Protein AF-A0A1V9B299-F1 (afdb_monomer)

Structure (mmCIF, N/CA/C/O backbone):
data_AF-A0A1V9B299-F1
#
_entry.id   AF-A0A1V9B299-F1
#
loop_
_atom_site.group_PDB
_atom_site.id
_atom_site.type_symbol
_atom_site.label_atom_id
_atom_site.label_alt_id
_atom_site.label_comp_id
_atom_site.label_asym_id
_atom_site.label_entity_id
_atom_site.label_seq_id
_atom_site.pdbx_PDB_ins_code
_atom_site.Cartn_x
_atom_site.Cartn_y
_atom_site.Cartn_z
_atom_site.occupancy
_atom_site.B_iso_or_equiv
_atom_site.auth_seq_id
_atom_site.auth_comp_id
_atom_site.auth_asym_id
_atom_site.auth_atom_id
_atom_site.pdbx_PDB_model_num
ATOM 1 N N . MET A 1 1 ? -14.242 19.301 4.577 1.00 57.19 1 MET A N 1
ATOM 2 C CA . MET A 1 1 ? -14.818 19.657 5.892 1.00 57.19 1 MET A CA 1
ATOM 3 C C . MET A 1 1 ? -13.665 19.752 6.875 1.00 57.19 1 MET A C 1
ATOM 5 O O . MET A 1 1 ? -12.818 18.868 6.856 1.00 57.19 1 MET A O 1
ATOM 9 N N . GLY A 1 2 ? -13.552 20.860 7.608 1.00 72.44 2 GLY A N 1
ATOM 10 C CA . GLY A 1 2 ? -12.389 21.153 8.451 1.00 72.44 2 GLY A CA 1
ATOM 11 C C . GLY A 1 2 ? -12.499 20.512 9.828 1.00 72.44 2 GLY A C 1
ATOM 12 O O . GLY A 1 2 ? -12.801 21.215 10.781 1.00 72.44 2 GLY A O 1
ATOM 13 N N . TYR A 1 3 ? -12.285 19.199 9.915 1.00 81.94 3 TYR A N 1
ATOM 14 C CA . TYR A 1 3 ? -12.106 18.525 11.202 1.00 81.94 3 TYR A CA 1
ATOM 15 C C . TYR A 1 3 ? -10.691 18.771 11.727 1.00 81.94 3 TYR A C 1
ATOM 17 O O . TYR A 1 3 ? -9.717 18.662 10.975 1.00 81.94 3 TYR A O 1
ATOM 25 N N . THR A 1 4 ? -10.582 19.058 13.017 1.00 90.62 4 THR A N 1
ATOM 26 C CA . THR A 1 4 ? -9.321 19.026 13.764 1.00 90.62 4 THR A CA 1
ATOM 27 C C . THR A 1 4 ? -8.799 17.592 13.879 1.00 90.62 4 THR A C 1
ATOM 29 O O . THR A 1 4 ? -9.560 16.632 13.769 1.00 90.62 4 THR A O 1
ATOM 32 N N . GLU A 1 5 ? -7.501 17.418 14.145 1.00 89.38 5 GLU A N 1
ATOM 33 C CA . GLU A 1 5 ? -6.921 16.075 14.314 1.00 89.38 5 GLU A CA 1
ATOM 34 C C . GLU A 1 5 ? -7.594 15.288 15.441 1.00 89.38 5 GLU A C 1
ATOM 36 O O . GLU A 1 5 ? -7.909 14.112 15.282 1.00 89.38 5 GLU A O 1
ATOM 41 N N . ARG A 1 6 ? -7.933 15.958 16.545 1.00 90.81 6 ARG A N 1
ATOM 42 C CA . ARG A 1 6 ? -8.648 15.330 17.657 1.00 90.81 6 ARG A CA 1
ATOM 43 C C . ARG A 1 6 ? -10.043 14.843 17.255 1.00 90.81 6 ARG A C 1
ATOM 45 O O . ARG A 1 6 ? -10.436 13.748 17.641 1.00 90.81 6 ARG A O 1
ATOM 52 N N . GLU A 1 7 ? -10.782 15.626 16.471 1.00 93.94 7 GLU A N 1
ATOM 53 C CA . GLU A 1 7 ? -12.098 15.212 15.966 1.00 93.94 7 GLU A CA 1
ATOM 54 C C . GLU A 1 7 ? -11.991 14.033 14.999 1.00 93.94 7 GLU A C 1
ATOM 56 O O . GLU A 1 7 ? -12.849 13.155 15.011 1.00 93.94 7 GLU A O 1
ATOM 61 N N . LYS A 1 8 ? -10.929 13.971 14.187 1.00 94.56 8 LYS A N 1
ATOM 62 C CA . LYS A 1 8 ? -10.680 12.818 13.314 1.00 94.56 8 LYS A CA 1
ATOM 63 C C . LYS A 1 8 ? -10.391 11.548 14.114 1.00 94.56 8 LYS A C 1
ATOM 65 O O . LYS A 1 8 ? -10.897 10.491 13.741 1.00 94.56 8 LYS A O 1
ATOM 70 N N . VAL A 1 9 ? -9.610 11.643 15.195 1.00 95.19 9 VAL A N 1
ATOM 71 C CA . VAL A 1 9 ? -9.340 10.512 16.102 1.00 95.19 9 VAL A CA 1
ATOM 72 C C . VAL A 1 9 ? -10.645 9.996 16.706 1.00 95.19 9 VAL A C 1
ATOM 74 O O . VAL A 1 9 ? -10.935 8.804 16.606 1.00 95.19 9 VAL A O 1
ATOM 77 N N . GLU A 1 10 ? -11.470 10.897 17.246 1.00 94.69 10 GLU A N 1
ATOM 78 C CA . GLU A 1 10 ? -12.775 10.549 17.818 1.00 94.69 10 GLU A CA 1
ATOM 79 C C . GLU A 1 10 ? -13.685 9.887 16.770 1.00 94.69 10 GLU A C 1
ATOM 81 O O . GLU A 1 10 ? -14.279 8.837 17.016 1.00 94.69 10 GLU A O 1
ATOM 86 N N . LEU A 1 11 ? -13.737 10.456 15.562 1.00 94.94 11 LEU A N 1
ATOM 87 C CA . LEU A 1 11 ? -14.531 9.935 14.455 1.00 94.94 11 LEU A CA 1
ATOM 88 C C . LEU A 1 11 ? -14.070 8.533 14.029 1.00 94.94 11 LEU A C 1
ATOM 90 O O . LEU A 1 11 ? -14.906 7.654 13.822 1.00 94.94 11 LEU A O 1
ATOM 94 N N . LYS A 1 12 ? -12.754 8.300 13.917 1.00 94.81 12 LYS A N 1
ATOM 95 C CA . LYS A 1 12 ? -12.197 6.985 13.561 1.00 94.81 12 LYS A CA 1
ATOM 96 C C . LYS A 1 12 ? -12.465 5.956 14.658 1.00 94.81 12 LYS A C 1
ATOM 98 O O . LYS A 1 12 ? -12.855 4.833 14.346 1.00 94.81 12 LYS A O 1
ATOM 103 N N . LYS A 1 13 ? -12.347 6.338 15.932 1.00 94.62 13 LYS A N 1
ATOM 104 C CA . LYS A 1 13 ? -12.690 5.482 17.078 1.00 94.62 13 LYS A CA 1
ATOM 105 C C . LYS A 1 13 ? -14.153 5.039 17.033 1.00 94.62 13 LYS A C 1
ATOM 107 O O . LYS A 1 13 ? -14.425 3.840 17.071 1.00 94.62 13 LYS A O 1
ATOM 112 N N . GLU A 1 14 ? -15.091 5.975 16.906 1.00 94.50 14 GLU A N 1
ATOM 113 C CA . GLU A 1 14 ? -16.523 5.650 16.867 1.00 94.50 14 GLU A CA 1
ATOM 114 C C . GLU A 1 14 ? -16.900 4.833 15.623 1.00 94.50 14 GLU A C 1
ATOM 116 O O . GLU A 1 14 ? -17.709 3.906 15.700 1.00 94.50 14 GLU A O 1
ATOM 121 N N . PHE A 1 15 ? -16.243 5.086 14.490 1.00 94.12 15 PHE A N 1
ATOM 122 C CA . PHE A 1 15 ? -16.392 4.267 13.292 1.00 94.12 15 PHE A CA 1
ATOM 123 C C . PHE A 1 15 ? -15.946 2.809 13.509 1.00 94.12 15 PHE A C 1
ATOM 125 O O . PHE A 1 15 ? -16.681 1.883 13.159 1.00 94.12 15 PHE A O 1
ATOM 132 N N . LEU A 1 16 ? -14.788 2.579 14.138 1.00 92.88 16 LEU A N 1
ATOM 133 C CA . LEU A 1 16 ? -14.304 1.226 14.446 1.00 92.88 16 LEU A CA 1
ATOM 134 C C . LEU A 1 16 ? -15.241 0.490 15.415 1.00 92.88 16 LEU A C 1
ATOM 136 O O . LEU A 1 16 ? -15.538 -0.690 15.216 1.00 92.88 16 LEU A O 1
ATOM 140 N N . ARG A 1 17 ? -15.772 1.191 16.424 1.00 92.25 17 ARG A N 1
ATOM 141 C CA . ARG A 1 17 ? -16.790 0.643 17.338 1.00 92.25 17 ARG A CA 1
ATOM 142 C C . ARG A 1 17 ? -18.041 0.206 16.591 1.00 92.25 17 ARG A C 1
ATOM 144 O O . ARG A 1 17 ? -18.553 -0.888 16.825 1.00 92.25 17 ARG A O 1
ATOM 151 N N . MET A 1 18 ? -18.522 1.044 15.676 1.00 93.12 18 MET A N 1
ATOM 152 C CA . MET A 1 18 ? -19.673 0.726 14.838 1.00 93.12 18 MET A CA 1
ATOM 153 C C . MET A 1 18 ? -19.410 -0.520 13.982 1.00 93.12 18 MET A C 1
ATOM 155 O O . MET A 1 18 ? -20.248 -1.418 13.966 1.00 93.12 18 MET A O 1
ATOM 159 N N . LEU A 1 19 ? -18.246 -0.626 13.330 1.00 91.06 19 LEU A N 1
ATOM 160 C CA . LEU A 1 19 ? -17.891 -1.796 12.512 1.00 91.06 19 LEU A CA 1
ATOM 161 C C . LEU A 1 19 ? -17.915 -3.105 13.306 1.00 91.06 19 LEU A C 1
ATOM 163 O O . LEU A 1 19 ? -18.436 -4.110 12.821 1.00 91.06 19 LEU A O 1
ATOM 167 N N . VAL A 1 20 ? -17.384 -3.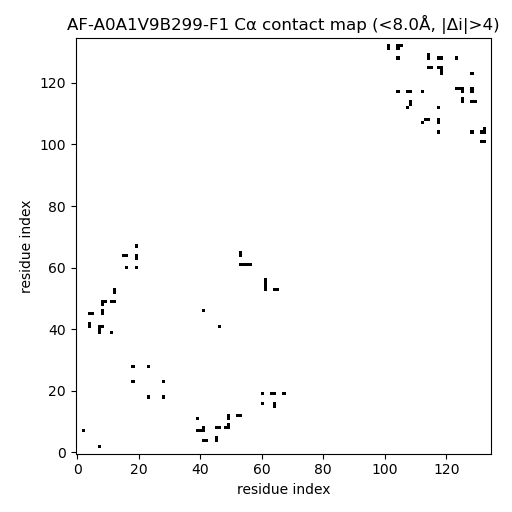082 14.529 1.00 90.12 20 VAL A N 1
ATOM 168 C CA . VAL A 1 20 ? -17.370 -4.242 15.426 1.00 90.12 20 VAL A CA 1
ATOM 169 C C . VAL A 1 20 ? -18.781 -4.643 15.866 1.00 90.12 20 VAL A C 1
ATOM 171 O O . VAL A 1 20 ? -19.070 -5.832 15.989 1.00 90.12 20 VAL A O 1
ATOM 174 N N . ARG A 1 21 ? -19.671 -3.672 16.101 1.00 89.69 21 ARG A N 1
ATOM 175 C CA . ARG A 1 21 ? -21.057 -3.925 16.537 1.00 89.69 21 ARG A CA 1
ATOM 176 C C . ARG A 1 21 ? -21.965 -4.423 15.419 1.00 89.69 21 ARG A C 1
ATOM 178 O O . ARG A 1 21 ? -22.925 -5.127 15.703 1.00 89.69 21 ARG A O 1
ATOM 185 N N . LEU A 1 22 ? -21.689 -4.037 14.176 1.00 88.94 22 LEU A N 1
ATOM 186 C CA . LEU A 1 22 ? -22.487 -4.438 13.017 1.00 88.94 22 LEU A CA 1
ATOM 187 C C . LEU A 1 22 ? -22.240 -5.892 12.581 1.00 88.94 22 LEU A C 1
ATOM 189 O O . LEU A 1 22 ? -22.983 -6.376 11.733 1.00 88.94 22 LEU A O 1
ATOM 193 N N . GLU A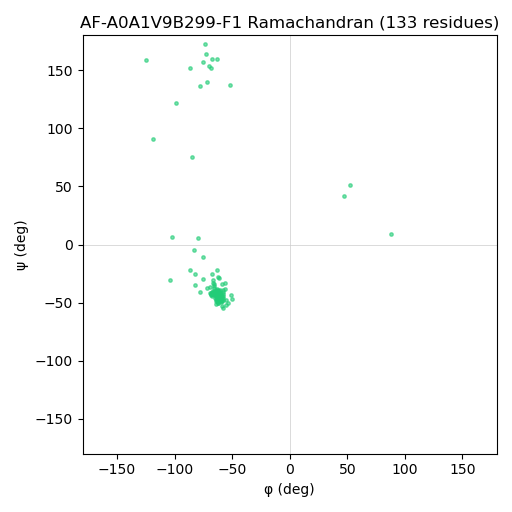 1 23 ? -21.211 -6.563 13.123 1.00 79.56 23 GLU A N 1
ATOM 194 C CA . GLU A 1 23 ? -20.865 -7.970 12.837 1.00 79.56 23 GLU A CA 1
ATOM 195 C C . GLU A 1 23 ? -20.860 -8.296 11.330 1.00 79.56 23 GLU A C 1
ATOM 197 O O . GLU A 1 23 ? -21.352 -9.325 10.869 1.00 79.56 23 GLU A O 1
ATOM 202 N N . LEU A 1 24 ? -20.317 -7.366 10.541 1.00 86.69 24 LEU A N 1
ATOM 203 C CA . LEU A 1 24 ? -20.229 -7.478 9.088 1.00 86.69 24 LEU A CA 1
ATOM 204 C C . LEU A 1 24 ? -19.214 -8.549 8.669 1.00 86.69 24 LEU A C 1
ATOM 206 O O . LEU A 1 24 ? -18.224 -8.785 9.359 1.00 86.69 24 LEU A O 1
ATOM 210 N N . ASP A 1 25 ? -19.421 -9.127 7.484 1.00 89.81 25 ASP A N 1
ATOM 211 C CA . ASP A 1 25 ? -18.410 -9.967 6.841 1.00 89.81 25 ASP A CA 1
ATOM 212 C C . ASP A 1 25 ? -17.134 -9.175 6.495 1.00 89.81 25 ASP A C 1
ATOM 214 O O . ASP A 1 25 ? -17.144 -7.944 6.373 1.00 89.81 25 ASP A O 1
ATOM 218 N N . GLU A 1 26 ? -16.023 -9.894 6.311 1.00 86.38 26 GLU A N 1
ATOM 219 C CA . GLU A 1 26 ? -14.704 -9.299 6.058 1.00 86.38 26 GLU A CA 1
ATOM 220 C C . GLU A 1 26 ? -14.706 -8.366 4.834 1.00 86.38 26 GLU A C 1
ATOM 222 O O . GLU A 1 26 ? -14.074 -7.311 4.849 1.00 86.38 26 GLU A O 1
ATOM 227 N N . ALA A 1 27 ? -15.440 -8.715 3.773 1.00 89.12 27 ALA A N 1
ATOM 228 C CA . ALA A 1 27 ? -15.466 -7.928 2.543 1.00 89.12 27 ALA A CA 1
ATOM 229 C C . ALA A 1 27 ? -16.164 -6.575 2.749 1.00 89.12 27 ALA A C 1
ATOM 231 O O . ALA A 1 27 ? -15.668 -5.542 2.292 1.00 89.12 27 ALA A O 1
ATOM 232 N N . ARG A 1 28 ? -17.288 -6.559 3.471 1.00 91.00 28 ARG A N 1
ATOM 233 C CA . ARG A 1 28 ? -18.023 -5.336 3.820 1.00 91.00 28 ARG A CA 1
ATOM 234 C C . ARG A 1 28 ? -17.253 -4.476 4.811 1.00 91.00 28 ARG A C 1
ATOM 236 O O . ARG A 1 28 ? -17.196 -3.263 4.618 1.00 91.00 28 ARG A O 1
ATOM 243 N N . GLN A 1 29 ? -16.626 -5.079 5.824 1.00 89.81 29 GLN A N 1
ATOM 244 C CA . GLN A 1 29 ? -15.732 -4.353 6.733 1.00 89.81 29 GLN A CA 1
ATOM 245 C C . GLN A 1 29 ? -14.598 -3.684 5.955 1.00 89.81 29 GLN A C 1
ATOM 247 O O . GLN A 1 29 ? -14.352 -2.494 6.142 1.00 89.81 29 GLN A O 1
ATOM 252 N N . ARG A 1 30 ? -13.970 -4.415 5.024 1.00 87.62 30 ARG A N 1
ATOM 253 C CA . ARG A 1 30 ? -12.871 -3.905 4.200 1.00 87.62 30 ARG A CA 1
ATOM 254 C C . ARG A 1 30 ? -13.314 -2.741 3.331 1.00 87.62 30 ARG A C 1
ATOM 256 O O . ARG A 1 30 ? -12.602 -1.745 3.242 1.00 87.62 30 ARG A O 1
ATOM 263 N N . LEU A 1 31 ? -14.477 -2.865 2.697 1.00 90.88 31 LEU A N 1
ATOM 264 C CA . LEU A 1 31 ? -15.040 -1.809 1.865 1.00 90.88 31 LEU A CA 1
ATOM 265 C C . LEU A 1 31 ? -15.282 -0.534 2.681 1.00 90.88 31 LEU A C 1
ATOM 267 O O . LEU A 1 31 ? -14.875 0.546 2.258 1.00 90.88 31 LEU A O 1
ATOM 271 N N . LEU A 1 32 ? -15.914 -0.659 3.851 1.00 92.44 32 LEU A N 1
ATOM 272 C CA . LEU A 1 32 ? -16.216 0.487 4.705 1.00 92.44 32 LEU A CA 1
ATOM 273 C C . LEU A 1 32 ? -14.947 1.120 5.274 1.00 92.44 32 LEU A C 1
ATOM 275 O O . LEU A 1 32 ? -14.832 2.343 5.254 1.00 92.44 32 LEU A O 1
ATOM 279 N N . LEU A 1 33 ? -13.998 0.311 5.751 1.00 90.00 33 LEU A N 1
ATOM 280 C CA . LEU A 1 33 ? -12.737 0.805 6.297 1.00 90.00 33 LEU A CA 1
ATOM 281 C C . LEU A 1 33 ? -11.920 1.529 5.222 1.00 90.00 33 LEU A C 1
ATOM 283 O O . LEU A 1 33 ? -11.523 2.670 5.434 1.00 90.00 33 LEU A O 1
ATOM 287 N N . GLY A 1 34 ? -11.755 0.926 4.040 1.00 89.44 34 GLY A N 1
ATOM 288 C CA . GLY A 1 34 ? -11.030 1.552 2.930 1.00 89.44 34 GLY A CA 1
ATOM 289 C C . GLY A 1 34 ? -11.697 2.837 2.427 1.00 89.44 34 GLY A C 1
ATOM 290 O O . GLY A 1 34 ? -11.021 3.828 2.140 1.00 89.44 34 GLY A O 1
ATOM 291 N N . PHE A 1 35 ? -13.033 2.861 2.374 1.00 91.00 35 PHE A N 1
ATOM 292 C CA . PHE A 1 35 ? -13.771 4.085 2.070 1.00 91.00 35 PHE A CA 1
ATOM 293 C C . PHE A 1 35 ? -13.519 5.163 3.132 1.00 91.00 35 PHE A C 1
ATOM 295 O O . PHE A 1 35 ? -13.182 6.294 2.789 1.00 91.00 35 PHE A O 1
ATOM 302 N N . PHE A 1 36 ? -13.624 4.817 4.416 1.00 91.75 36 PHE A N 1
ATOM 303 C CA . PHE A 1 36 ? -13.441 5.753 5.523 1.00 91.75 36 PHE A CA 1
ATOM 304 C C . PHE A 1 36 ? -12.027 6.357 5.560 1.00 91.75 36 PHE A C 1
ATOM 306 O O . PHE A 1 36 ? -11.883 7.576 5.678 1.00 91.75 36 PHE A O 1
ATOM 313 N N . GLU A 1 37 ? -10.985 5.544 5.365 1.00 88.12 37 GLU A N 1
ATOM 314 C CA . GLU A 1 37 ? -9.584 5.999 5.330 1.00 88.12 37 GLU A CA 1
ATOM 315 C C . GLU A 1 37 ? -9.277 6.972 4.183 1.00 88.12 37 GLU A C 1
ATOM 317 O O . GLU A 1 37 ? -8.340 7.771 4.263 1.00 88.12 37 GLU A O 1
ATOM 322 N N . THR A 1 38 ? -10.085 6.964 3.121 1.00 88.81 38 THR A N 1
ATOM 323 C CA . THR A 1 38 ? -9.942 7.930 2.024 1.00 88.81 38 THR A CA 1
ATOM 324 C C . THR A 1 38 ? -10.264 9.357 2.483 1.00 88.81 38 THR A C 1
ATOM 326 O O . THR A 1 38 ? -9.662 10.312 1.989 1.00 88.81 38 THR A O 1
ATOM 329 N N . TYR A 1 39 ? -11.169 9.508 3.455 1.00 88.25 39 TYR A N 1
ATOM 330 C CA . TYR A 1 39 ? -11.638 10.806 3.951 1.00 88.25 39 TYR A CA 1
ATOM 331 C C . TYR A 1 39 ? -11.046 11.192 5.309 1.00 88.25 39 TYR A C 1
ATOM 333 O O . TYR A 1 39 ? -10.865 12.381 5.577 1.00 88.25 39 TYR A O 1
ATOM 341 N N . VAL A 1 40 ? -10.730 10.212 6.157 1.00 91.19 40 VAL A N 1
ATOM 342 C CA . VAL A 1 40 ? -10.213 10.429 7.512 1.00 91.19 40 VAL A CA 1
ATOM 343 C C . VAL A 1 40 ? -8.827 9.810 7.625 1.00 91.19 40 VAL A C 1
ATOM 345 O O . VAL A 1 40 ? -8.662 8.643 7.972 1.00 91.19 40 VAL A O 1
ATOM 348 N N . LYS A 1 41 ? -7.819 10.632 7.331 1.00 90.81 41 LYS A N 1
ATOM 349 C CA . LYS A 1 41 ? -6.409 10.302 7.545 1.00 90.81 41 LYS A CA 1
ATOM 350 C C . LYS A 1 41 ? -5.943 10.931 8.845 1.00 90.81 41 LYS A C 1
ATOM 352 O O . LYS A 1 41 ? -6.046 12.152 8.993 1.00 90.81 41 LYS A O 1
ATOM 357 N N . LEU A 1 42 ? -5.463 10.091 9.754 1.00 92.69 42 LEU A N 1
ATOM 358 C CA . LEU A 1 42 ? -4.804 10.526 10.977 1.00 92.69 42 LEU A CA 1
ATOM 359 C C . LEU A 1 42 ? -3.316 10.749 10.706 1.00 92.69 42 LEU A C 1
ATOM 361 O O . LEU A 1 42 ? -2.735 10.120 9.818 1.00 92.69 42 LEU A O 1
ATOM 365 N N . THR A 1 43 ? -2.706 11.653 11.469 1.00 94.12 43 THR A N 1
ATOM 366 C CA . THR A 1 43 ? -1.245 11.721 11.573 1.00 94.12 43 THR A CA 1
ATOM 367 C C . THR A 1 43 ? -0.718 10.557 12.410 1.00 94.12 43 THR A C 1
ATOM 369 O O . THR A 1 43 ? -1.490 9.827 13.033 1.00 94.12 43 THR A O 1
ATOM 372 N N . GLU A 1 44 ? 0.602 10.395 12.465 1.00 93.19 44 GLU A N 1
ATOM 373 C CA . GLU A 1 44 ? 1.230 9.391 13.326 1.00 93.19 44 GLU A CA 1
ATOM 374 C C . GLU A 1 44 ? 0.858 9.601 14.803 1.00 93.19 44 GLU A C 1
ATOM 376 O O . GLU A 1 44 ? 0.505 8.650 15.498 1.00 93.19 44 GLU A O 1
ATOM 381 N N . GLU A 1 45 ? 0.828 10.853 15.264 1.00 94.88 45 GLU A N 1
ATOM 382 C CA . GLU A 1 45 ? 0.375 11.200 16.613 1.00 94.88 45 GLU A CA 1
ATOM 383 C C . GLU A 1 45 ? -1.109 10.868 16.813 1.00 94.88 45 GLU A C 1
ATOM 385 O O . GLU A 1 45 ? -1.495 10.368 17.869 1.00 94.88 45 GLU A O 1
ATOM 390 N N . GLY A 1 46 ? -1.942 11.104 15.794 1.00 95.25 46 GLY A N 1
ATOM 391 C CA . GLY A 1 46 ? -3.359 10.749 15.819 1.00 95.25 46 GLY A CA 1
ATOM 392 C C . GLY A 1 46 ? -3.590 9.239 15.918 1.00 95.25 46 GLY A C 1
ATOM 393 O O . GLY A 1 46 ? -4.430 8.801 16.701 1.00 95.25 46 GLY A O 1
ATOM 394 N N . GLU A 1 47 ? -2.824 8.427 15.185 1.00 93.69 47 GLU A N 1
ATOM 395 C CA . GLU A 1 47 ? -2.888 6.962 15.293 1.00 93.69 47 GLU A CA 1
ATOM 396 C C . GLU A 1 47 ? -2.424 6.479 16.678 1.00 93.69 47 GLU A C 1
ATOM 398 O O . GLU A 1 47 ? -3.069 5.626 17.292 1.00 93.69 47 GLU A O 1
ATOM 403 N N . GLN A 1 48 ? -1.359 7.066 17.236 1.00 94.12 48 GLN A N 1
ATOM 404 C CA . GLN A 1 48 ? -0.914 6.761 18.603 1.00 94.12 48 GLN A CA 1
ATOM 405 C C . GLN A 1 48 ? -1.971 7.135 19.653 1.00 94.12 48 GLN A C 1
ATOM 407 O O . GLN A 1 48 ? -2.198 6.388 20.617 1.00 94.12 48 GLN A O 1
ATOM 412 N N . GLN A 1 49 ? -2.643 8.273 19.463 1.00 95.75 49 GLN A N 1
ATOM 413 C CA . GLN A 1 49 ? -3.751 8.695 20.311 1.00 95.75 49 GLN A CA 1
ATOM 414 C C . GLN A 1 49 ? -4.919 7.708 20.204 1.00 95.75 49 GLN A C 1
ATOM 416 O O . GLN A 1 49 ? -5.391 7.225 21.232 1.00 95.75 49 GLN A O 1
ATOM 421 N N . LEU A 1 50 ? -5.327 7.333 18.987 1.00 94.88 50 LEU A N 1
ATOM 422 C CA . LEU A 1 50 ? -6.380 6.345 18.749 1.00 94.88 50 LEU A CA 1
ATOM 423 C C . LEU A 1 50 ? -6.068 5.016 19.446 1.00 94.88 50 LEU A C 1
ATOM 425 O O . LEU A 1 50 ? -6.915 4.481 20.158 1.00 94.88 50 LEU A O 1
ATOM 429 N N . GLN A 1 51 ? -4.846 4.498 19.302 1.00 92.81 51 GLN A N 1
ATOM 430 C CA . GLN A 1 51 ? -4.436 3.265 19.976 1.00 92.81 51 GLN A CA 1
ATOM 431 C C . GLN A 1 51 ? -4.520 3.382 21.503 1.00 92.81 51 GLN A C 1
ATOM 433 O O . GLN A 1 51 ? -4.919 2.431 22.178 1.00 92.81 51 GLN A O 1
ATOM 438 N N . SER A 1 52 ? -4.142 4.533 22.058 1.00 93.62 52 SER A N 1
ATOM 439 C CA . SER A 1 52 ? -4.215 4.791 23.500 1.00 93.62 52 SER A CA 1
ATOM 440 C C . SER A 1 52 ? -5.664 4.854 23.989 1.00 93.62 52 SER A C 1
ATOM 442 O O . SER A 1 52 ? -5.995 4.241 25.003 1.00 93.62 52 SER A O 1
ATOM 444 N N . GLU A 1 53 ? -6.546 5.519 23.240 1.00 94.88 53 GLU A N 1
ATOM 445 C CA . GLU A 1 53 ? -7.978 5.595 23.540 1.00 94.88 53 GLU A CA 1
ATOM 446 C C . GLU A 1 53 ? -8.662 4.229 23.433 1.00 94.88 53 GLU A C 1
ATOM 448 O O . GLU A 1 53 ? -9.445 3.868 24.311 1.00 94.88 53 GLU A O 1
ATOM 453 N N . VAL A 1 54 ? -8.317 3.424 22.422 1.00 93.81 54 VAL A N 1
ATOM 454 C CA . VAL A 1 54 ? -8.838 2.057 22.269 1.00 93.81 54 VAL A CA 1
ATOM 455 C C . VAL A 1 54 ? -8.424 1.172 23.443 1.00 93.81 54 VAL A C 1
ATOM 457 O O . VAL A 1 54 ? -9.238 0.413 23.968 1.00 93.81 54 VAL A O 1
ATOM 460 N N . LYS A 1 55 ? -7.180 1.289 23.922 1.00 91.56 55 LYS A N 1
ATOM 461 C CA . LYS A 1 55 ? -6.700 0.528 25.089 1.00 91.56 55 LYS A CA 1
ATOM 462 C C . LYS A 1 55 ? -7.469 0.851 26.375 1.00 91.56 55 LYS A C 1
ATOM 464 O O . LYS A 1 55 ? -7.570 -0.023 27.237 1.00 91.56 55 LYS A O 1
ATOM 469 N N . ALA A 1 56 ? -8.012 2.063 26.484 1.00 92.75 56 ALA A N 1
ATOM 470 C CA . ALA A 1 56 ? -8.812 2.519 27.618 1.00 92.75 56 ALA A CA 1
ATOM 471 C C . ALA A 1 56 ? -10.297 2.103 27.548 1.00 92.75 56 ALA A C 1
ATOM 473 O O . ALA A 1 56 ? -11.040 2.358 28.494 1.00 92.75 56 ALA A O 1
ATOM 474 N N . MET A 1 57 ? -10.744 1.471 26.457 1.00 90.81 57 MET A N 1
ATOM 475 C CA . MET A 1 57 ? -12.120 0.985 26.310 1.00 90.81 57 MET A CA 1
ATOM 476 C C . MET A 1 57 ? -12.413 -0.250 27.182 1.00 90.81 57 MET A C 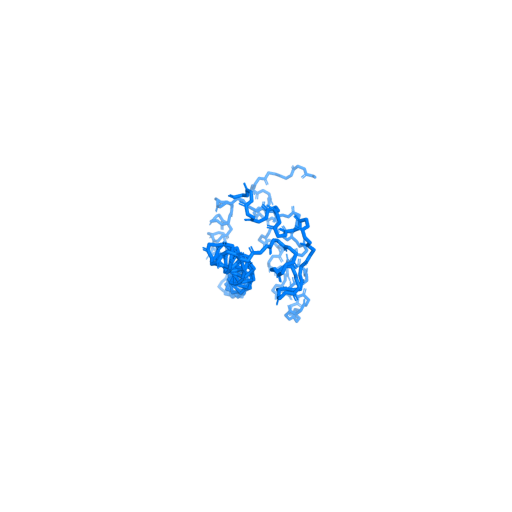1
ATOM 478 O O . MET A 1 57 ? -11.509 -0.969 27.614 1.00 90.81 57 MET A O 1
ATOM 482 N N . GLU A 1 58 ? -13.706 -0.539 27.361 1.00 85.88 58 GLU A N 1
ATOM 483 C CA . GLU A 1 58 ? -14.211 -1.771 27.980 1.00 85.88 58 GLU A CA 1
ATOM 484 C C . GLU A 1 58 ? -13.613 -3.029 27.333 1.00 85.88 58 GLU A C 1
ATOM 486 O O . GLU A 1 58 ? -13.555 -3.143 26.107 1.00 85.88 58 GLU A O 1
ATOM 491 N N . THR A 1 59 ? -13.230 -4.014 28.153 1.00 86.06 59 THR A N 1
ATOM 492 C CA . THR A 1 59 ? -12.415 -5.176 27.744 1.00 86.06 59 THR A CA 1
ATOM 493 C C . THR A 1 59 ? -12.939 -5.896 26.499 1.00 86.06 59 THR A C 1
ATOM 495 O O . THR A 1 59 ? -12.172 -6.142 25.572 1.00 86.06 59 THR A O 1
ATOM 498 N N . LYS A 1 60 ? -14.248 -6.179 26.436 1.00 85.44 60 LYS A N 1
ATOM 499 C CA . LYS A 1 60 ? -14.855 -6.910 25.308 1.00 85.44 60 LYS A CA 1
ATOM 500 C C . LYS A 1 60 ? -14.871 -6.112 24.003 1.00 85.44 60 LYS A C 1
ATOM 502 O O . LYS A 1 60 ? -14.742 -6.691 22.930 1.00 85.44 60 LYS A O 1
ATOM 507 N N . GLU A 1 61 ? -15.085 -4.799 24.080 1.00 87.69 61 GLU A N 1
ATOM 508 C CA . GLU A 1 61 ? -15.116 -3.934 22.895 1.00 87.69 61 GLU A CA 1
ATOM 509 C C . GLU A 1 61 ? -13.688 -3.644 22.418 1.00 87.69 61 GLU A C 1
ATOM 511 O O . GLU A 1 61 ? -13.404 -3.734 21.225 1.00 87.69 61 GLU A O 1
ATOM 516 N N . ARG A 1 62 ? -12.774 -3.402 23.365 1.00 92.19 62 ARG A N 1
ATOM 517 C CA . ARG A 1 62 ? -11.342 -3.217 23.126 1.00 92.19 62 ARG A CA 1
ATOM 518 C C . ARG A 1 62 ? -10.733 -4.369 22.334 1.00 92.19 62 ARG A C 1
ATOM 520 O O . ARG A 1 62 ? -10.034 -4.116 21.362 1.00 92.19 62 ARG A O 1
ATOM 527 N N . GLU A 1 63 ? -10.965 -5.612 22.753 1.00 91.56 63 GLU A N 1
ATOM 528 C CA . GLU A 1 63 ? -10.367 -6.792 22.111 1.00 91.56 63 GLU A CA 1
ATOM 529 C C . GLU A 1 63 ? -10.753 -6.891 20.635 1.00 91.56 63 GLU A C 1
ATOM 531 O O . GLU A 1 63 ? -9.874 -6.984 19.781 1.00 91.56 63 GLU A O 1
ATOM 536 N N . LYS A 1 64 ? -12.048 -6.760 20.325 1.00 90.81 64 LYS A N 1
ATOM 537 C CA . LYS A 1 64 ? -12.545 -6.812 18.945 1.00 90.81 64 LYS A CA 1
ATOM 538 C C . LYS A 1 64 ? -12.026 -5.652 18.087 1.00 90.81 64 LYS A C 1
ATOM 540 O O . LYS A 1 64 ? -11.700 -5.848 16.920 1.00 90.81 64 LYS A O 1
ATOM 545 N N . VAL A 1 65 ? -11.944 -4.438 18.643 1.00 92.62 65 VAL A N 1
ATOM 546 C CA . VAL A 1 65 ? -11.411 -3.274 17.911 1.00 92.62 65 VAL A CA 1
ATOM 547 C C . VAL A 1 65 ? -9.908 -3.422 17.658 1.00 92.62 65 VAL A C 1
ATOM 549 O O . VAL A 1 65 ? -9.449 -3.130 16.558 1.00 92.62 65 VAL A O 1
ATOM 552 N N . LEU A 1 66 ? -9.139 -3.903 18.639 1.00 91.94 66 LEU A N 1
ATOM 553 C CA . LEU A 1 66 ? -7.708 -4.161 18.463 1.00 91.94 66 LEU A CA 1
ATOM 554 C C . LEU A 1 66 ? -7.452 -5.258 17.429 1.00 91.94 66 LEU A C 1
ATOM 556 O O . LEU A 1 66 ? -6.581 -5.091 16.581 1.00 91.94 66 LEU A O 1
ATOM 560 N N . GLU A 1 67 ? -8.214 -6.350 17.473 1.00 91.06 67 GLU A N 1
ATOM 561 C CA . GLU A 1 67 ? -8.135 -7.420 16.478 1.00 91.06 67 GLU A CA 1
ATOM 562 C C . GLU A 1 67 ? -8.394 -6.885 15.064 1.00 91.06 67 GLU A C 1
ATOM 564 O O . GLU A 1 67 ? -7.626 -7.177 14.145 1.00 91.06 67 GLU A O 1
ATOM 569 N N . LEU A 1 68 ? -9.421 -6.039 14.908 1.00 90.25 68 LEU A N 1
ATOM 570 C CA . LEU A 1 68 ? -9.728 -5.370 13.648 1.00 90.25 68 LEU A CA 1
ATOM 571 C C . LEU A 1 68 ? -8.528 -4.540 13.164 1.00 90.25 68 LEU A C 1
ATOM 573 O O . LEU A 1 68 ? -8.043 -4.769 12.060 1.00 90.25 68 LEU A O 1
ATOM 577 N N . ILE A 1 69 ? -8.006 -3.629 13.991 1.00 90.69 69 ILE A N 1
ATOM 578 C CA . ILE A 1 69 ? -6.858 -2.777 13.628 1.00 90.69 69 ILE A CA 1
ATOM 579 C C . ILE A 1 69 ? -5.659 -3.633 13.192 1.00 90.69 69 ILE A C 1
ATOM 581 O O . ILE A 1 69 ? -5.138 -3.446 12.094 1.00 90.69 69 ILE A O 1
ATOM 585 N N . ILE A 1 70 ? -5.265 -4.616 14.008 1.00 90.31 70 ILE A N 1
ATOM 586 C CA . ILE A 1 70 ? -4.091 -5.462 13.750 1.00 90.31 70 ILE A CA 1
ATOM 587 C C . ILE A 1 70 ? -4.254 -6.251 12.447 1.00 90.31 70 ILE A C 1
ATOM 589 O O . ILE A 1 70 ? -3.318 -6.329 11.650 1.00 90.31 70 ILE A O 1
ATOM 593 N N . SER A 1 71 ? -5.432 -6.834 12.215 1.00 89.94 71 SER A N 1
ATOM 594 C CA . SER A 1 71 ? -5.711 -7.623 11.012 1.00 89.94 71 SER A CA 1
ATOM 595 C C . SER A 1 71 ? -5.540 -6.786 9.740 1.00 89.94 71 SER A C 1
ATOM 597 O O . SER A 1 71 ? -4.844 -7.194 8.803 1.00 89.94 71 SER A O 1
ATOM 599 N N . TYR A 1 72 ? -6.096 -5.571 9.723 1.00 88.69 72 TYR A N 1
ATOM 600 C CA . TYR A 1 72 ? -5.991 -4.677 8.570 1.00 88.69 72 TYR A CA 1
ATOM 601 C C . TYR A 1 72 ? -4.589 -4.087 8.392 1.00 88.69 72 TYR A C 1
ATOM 603 O O . TYR A 1 72 ? -4.116 -4.024 7.257 1.00 88.69 72 TYR A O 1
ATOM 611 N N . GLU A 1 73 ? -3.879 -3.741 9.470 1.00 89.25 73 GLU A N 1
ATOM 612 C CA . GLU A 1 73 ? -2.477 -3.303 9.399 1.00 89.25 73 GLU A CA 1
ATOM 613 C C . GLU A 1 73 ? -1.573 -4.394 8.806 1.00 89.25 73 GLU A C 1
ATOM 615 O O . GLU A 1 73 ? -0.769 -4.131 7.906 1.00 89.25 73 GLU A O 1
ATOM 620 N N . GLN A 1 74 ? -1.722 -5.642 9.263 1.00 91.69 74 GLN A N 1
ATOM 621 C CA . GLN A 1 74 ? -0.957 -6.775 8.736 1.00 91.69 74 GLN A CA 1
ATOM 622 C C . GLN A 1 74 ? -1.264 -7.025 7.259 1.00 91.69 74 GLN A C 1
ATOM 624 O O . GLN A 1 74 ? -0.344 -7.231 6.460 1.00 91.69 74 GLN A O 1
ATOM 629 N N . LYS A 1 75 ? -2.545 -6.976 6.884 1.00 88.88 75 LYS A N 1
ATOM 630 C CA . LYS A 1 75 ? -2.983 -7.148 5.498 1.00 88.88 75 LYS A CA 1
ATOM 631 C C . LYS A 1 75 ? -2.446 -6.037 4.599 1.00 88.88 75 LYS A C 1
ATOM 633 O O . LYS A 1 75 ? -1.848 -6.342 3.572 1.00 88.88 75 LYS A O 1
ATOM 638 N N . GLY A 1 76 ? -2.567 -4.778 5.020 1.00 89.88 76 GLY A N 1
AT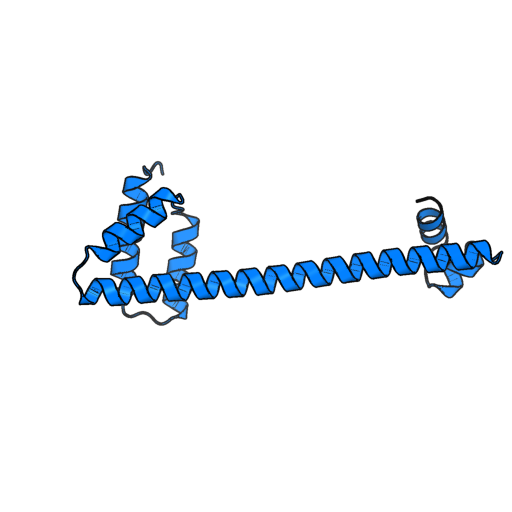OM 639 C CA . GLY A 1 76 ? -2.041 -3.624 4.291 1.00 89.88 76 GLY A CA 1
ATOM 640 C C . GLY A 1 76 ? -0.523 -3.690 4.114 1.00 89.88 76 GLY A C 1
ATOM 641 O O . GLY A 1 76 ? -0.016 -3.464 3.016 1.00 89.88 76 GLY A O 1
ATOM 642 N N . LYS A 1 77 ? 0.217 -4.096 5.155 1.00 93.25 77 LYS A N 1
ATOM 643 C CA . LYS A 1 77 ? 1.670 -4.308 5.070 1.00 93.25 77 LYS A CA 1
ATOM 644 C C . LYS A 1 77 ? 2.034 -5.407 4.071 1.00 93.25 77 LYS A C 1
ATOM 646 O O . LYS A 1 77 ? 2.976 -5.239 3.297 1.00 93.25 77 LYS A O 1
ATOM 651 N N . LYS A 1 78 ? 1.301 -6.524 4.086 1.00 95.06 78 LYS A N 1
ATOM 652 C CA . LYS A 1 78 ? 1.515 -7.639 3.159 1.00 95.06 78 LYS A CA 1
ATOM 653 C C . LYS A 1 78 ? 1.246 -7.219 1.713 1.00 95.06 78 LYS A C 1
ATOM 655 O O . LYS A 1 78 ? 2.118 -7.401 0.871 1.00 95.06 78 LYS A O 1
ATOM 660 N N . GLU A 1 79 ? 0.089 -6.616 1.445 1.00 92.56 79 GLU A N 1
ATOM 661 C CA . GLU A 1 79 ? -0.293 -6.146 0.106 1.00 92.56 79 GLU A CA 1
ATOM 662 C C . GLU A 1 79 ? 0.703 -5.099 -0.416 1.00 92.56 79 GLU A C 1
ATOM 664 O O . GLU A 1 79 ? 1.193 -5.212 -1.539 1.00 92.56 79 GLU A O 1
ATOM 669 N N . GLY A 1 80 ? 1.108 -4.142 0.426 1.00 95.56 80 GLY A N 1
ATOM 670 C CA . GLY A 1 80 ? 2.118 -3.144 0.068 1.00 95.56 80 GLY A CA 1
ATOM 671 C C . GLY A 1 80 ? 3.489 -3.751 -0.254 1.00 95.56 80 GLY A C 1
ATOM 672 O O . GLY A 1 80 ? 4.154 -3.315 -1.197 1.00 95.56 80 GLY A O 1
ATOM 673 N N . MET A 1 81 ? 3.912 -4.782 0.484 1.00 97.31 81 MET A N 1
ATOM 674 C CA . MET A 1 81 ? 5.162 -5.497 0.212 1.00 97.31 81 MET A CA 1
ATOM 675 C C . MET A 1 81 ? 5.093 -6.298 -1.093 1.00 97.31 81 MET A C 1
ATOM 677 O O . MET A 1 81 ? 6.040 -6.259 -1.878 1.00 97.31 81 MET A O 1
ATOM 681 N N . GLU A 1 82 ? 3.984 -6.992 -1.349 1.00 97.25 82 GLU A N 1
ATOM 682 C CA . GLU A 1 82 ? 3.763 -7.744 -2.590 1.00 97.25 82 GLU A CA 1
ATOM 683 C C . GLU A 1 82 ? 3.736 -6.819 -3.814 1.00 97.25 82 GLU A C 1
ATOM 685 O O . GLU A 1 82 ? 4.410 -7.087 -4.814 1.00 97.25 82 GLU A O 1
ATOM 690 N N . GLU A 1 83 ? 3.022 -5.693 -3.732 1.00 96.38 83 GLU A N 1
ATOM 691 C CA . GLU A 1 83 ? 3.007 -4.685 -4.792 1.00 96.38 83 GLU A CA 1
ATOM 692 C C . GLU A 1 83 ? 4.391 -4.079 -5.026 1.00 96.38 83 GLU A C 1
ATOM 694 O O . GLU A 1 83 ? 4.830 -3.961 -6.174 1.00 96.38 83 GLU A O 1
ATOM 699 N N . GLY A 1 84 ? 5.088 -3.714 -3.948 1.00 98.00 84 GLY A N 1
ATOM 700 C CA . GLY A 1 84 ? 6.441 -3.172 -4.012 1.00 98.00 84 GLY A CA 1
ATOM 701 C C . GLY A 1 84 ? 7.413 -4.148 -4.671 1.00 98.00 84 GLY A C 1
ATOM 702 O O . GLY A 1 84 ? 8.153 -3.763 -5.577 1.00 98.00 84 GLY A O 1
ATOM 703 N N . TRP A 1 85 ? 7.355 -5.425 -4.287 1.00 97.94 85 TRP A N 1
ATOM 704 C CA . TRP A 1 85 ? 8.162 -6.486 -4.883 1.00 97.94 85 TRP A CA 1
ATOM 705 C C . TRP A 1 85 ? 7.869 -6.657 -6.372 1.00 97.94 85 TRP A C 1
ATOM 707 O O . TRP A 1 85 ? 8.791 -6.664 -7.186 1.00 97.94 85 TRP A O 1
ATOM 717 N N . LYS A 1 86 ? 6.588 -6.748 -6.750 1.00 97.56 86 LYS A N 1
ATOM 718 C CA . LYS A 1 86 ? 6.177 -6.919 -8.148 1.00 97.56 86 LYS A CA 1
ATOM 719 C C . LYS A 1 86 ? 6.659 -5.760 -9.020 1.00 97.56 86 LYS A C 1
ATOM 721 O O . LYS A 1 86 ? 7.264 -5.998 -10.064 1.00 97.56 86 LYS A O 1
ATOM 726 N N . ARG A 1 87 ? 6.440 -4.517 -8.576 1.00 96.75 87 ARG A N 1
ATOM 727 C CA . ARG A 1 87 ? 6.889 -3.313 -9.295 1.00 96.75 87 ARG A CA 1
ATOM 728 C C . ARG A 1 87 ? 8.413 -3.257 -9.388 1.00 96.75 87 ARG A C 1
ATOM 730 O O . ARG A 1 87 ? 8.943 -2.968 -10.457 1.00 96.75 87 ARG A O 1
ATOM 737 N N . GLY A 1 88 ? 9.111 -3.563 -8.294 1.00 98.12 88 GLY A N 1
ATOM 738 C CA . GLY A 1 88 ? 10.573 -3.593 -8.257 1.00 98.12 88 GLY A CA 1
ATOM 739 C C . GLY A 1 88 ? 11.161 -4.638 -9.204 1.00 98.12 88 GLY A C 1
ATOM 740 O O . GLY A 1 88 ? 12.081 -4.333 -9.961 1.00 98.12 88 GLY A O 1
ATOM 741 N N . LEU A 1 89 ? 10.592 -5.845 -9.225 1.00 97.94 89 LEU A N 1
ATOM 742 C CA . LEU A 1 89 ? 11.011 -6.919 -10.122 1.00 97.94 89 LEU A CA 1
ATOM 743 C C . LEU A 1 89 ? 10.778 -6.550 -11.591 1.00 97.94 89 LEU A C 1
ATOM 745 O O . LEU A 1 89 ? 11.686 -6.698 -12.404 1.00 97.94 89 LEU A O 1
ATOM 749 N N . GLU A 1 90 ? 9.600 -6.028 -11.936 1.00 97.50 90 GLU A N 1
ATOM 750 C CA . GLU A 1 90 ? 9.275 -5.617 -13.307 1.00 97.50 90 GLU A CA 1
ATOM 751 C C . GLU A 1 90 ? 10.213 -4.508 -13.807 1.00 97.50 90 GLU A C 1
ATOM 753 O O . GLU A 1 90 ? 10.780 -4.601 -14.901 1.00 97.50 90 GLU A O 1
ATOM 758 N N . GLN A 1 91 ? 10.440 -3.480 -12.984 1.00 96.81 91 GLN A N 1
ATOM 759 C CA . GLN A 1 91 ? 11.381 -2.406 -13.301 1.00 96.81 91 GLN A CA 1
ATOM 760 C C . GLN A 1 91 ? 12.810 -2.936 -13.444 1.00 96.81 91 GLN A C 1
ATOM 762 O O . GLN A 1 91 ? 13.491 -2.597 -14.415 1.00 96.81 91 GLN A O 1
ATOM 767 N N . GLY A 1 92 ? 13.247 -3.798 -12.522 1.00 97.81 92 GLY A N 1
ATOM 768 C CA . GLY A 1 92 ? 14.568 -4.418 -12.546 1.00 97.81 92 GLY A CA 1
ATOM 769 C C . GLY A 1 92 ? 14.792 -5.271 -13.794 1.00 97.81 92 GLY A C 1
ATOM 770 O O . GLY A 1 92 ? 15.811 -5.116 -14.465 1.00 97.81 92 GLY A O 1
ATOM 771 N N . MET A 1 93 ? 13.822 -6.110 -14.172 1.00 97.44 93 MET A N 1
ATOM 772 C CA . MET A 1 93 ? 13.897 -6.922 -15.390 1.00 97.44 93 MET A CA 1
ATOM 773 C C . MET A 1 93 ? 13.941 -6.051 -16.648 1.00 97.44 93 MET A C 1
ATOM 775 O O . MET A 1 93 ? 14.788 -6.275 -17.513 1.00 97.44 93 MET A O 1
ATOM 779 N N . LYS A 1 94 ? 13.092 -5.019 -16.747 1.00 95.94 94 LYS A N 1
ATOM 780 C CA . LYS A 1 94 ? 13.072 -4.110 -17.904 1.00 95.94 94 LYS A CA 1
ATOM 781 C C . LYS A 1 94 ? 14.389 -3.345 -18.053 1.00 95.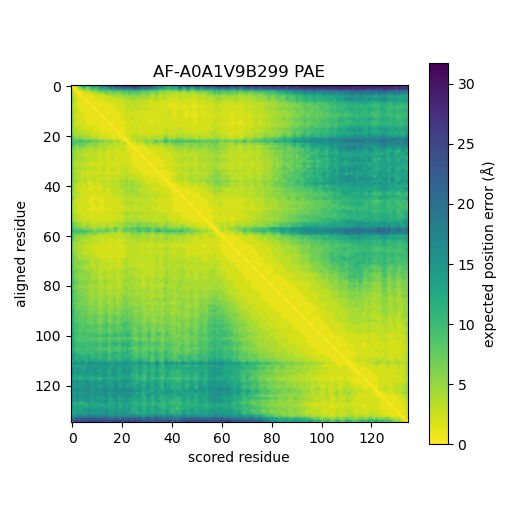94 94 LYS A C 1
ATOM 783 O O . LYS A 1 94 ? 14.925 -3.241 -19.158 1.00 95.94 94 LYS A O 1
ATOM 788 N N . GLN A 1 95 ? 14.929 -2.827 -16.950 1.00 94.94 95 GLN A N 1
ATOM 789 C CA . GLN A 1 95 ? 16.224 -2.147 -16.948 1.00 94.94 95 GLN A CA 1
ATOM 790 C C . GLN A 1 95 ? 17.363 -3.109 -17.297 1.00 94.94 95 GLN A C 1
ATOM 792 O O . GLN A 1 95 ? 18.187 -2.784 -18.151 1.00 94.94 95 GLN A O 1
ATOM 797 N N . GLY A 1 96 ? 17.380 -4.301 -16.695 1.00 96.62 96 GLY A N 1
ATOM 798 C CA . GLY A 1 96 ? 18.376 -5.334 -16.968 1.00 96.62 96 GLY A CA 1
ATOM 799 C C . GLY A 1 96 ? 18.374 -5.772 -18.432 1.00 96.62 96 GLY A C 1
ATOM 800 O O . GLY A 1 96 ? 19.431 -5.829 -19.055 1.00 96.62 96 GLY A O 1
ATOM 801 N N . MET A 1 97 ? 17.193 -5.985 -19.019 1.00 94.19 97 MET A N 1
ATOM 802 C CA . MET A 1 97 ? 17.049 -6.333 -20.433 1.00 94.19 97 MET A CA 1
ATOM 803 C C . MET A 1 97 ? 17.529 -5.201 -21.348 1.00 94.19 97 MET A C 1
ATOM 805 O O . MET A 1 97 ? 18.294 -5.460 -22.276 1.00 94.19 97 MET A O 1
ATOM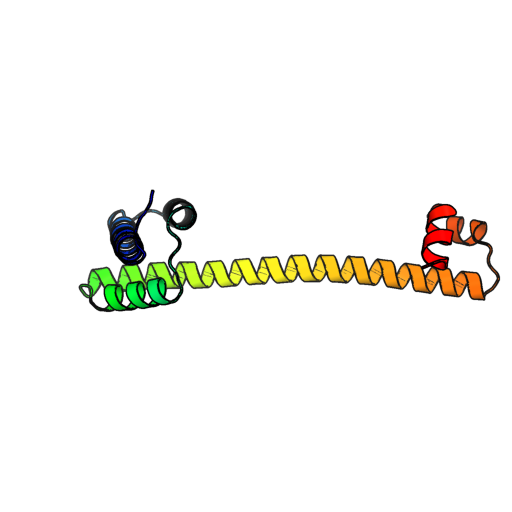 809 N N . LYS A 1 98 ? 17.167 -3.938 -21.064 1.00 91.62 98 LYS A N 1
ATOM 810 C CA . LYS A 1 98 ? 17.650 -2.779 -21.838 1.00 91.62 98 LYS A CA 1
ATOM 811 C C . LYS A 1 98 ? 19.177 -2.651 -21.769 1.00 91.62 98 LYS A C 1
ATOM 813 O O . LYS A 1 98 ? 19.823 -2.439 -22.793 1.00 91.62 98 LYS A O 1
ATOM 818 N N . GLN A 1 99 ? 19.767 -2.803 -20.583 1.00 93.44 99 GLN A N 1
ATOM 819 C CA . GLN A 1 99 ? 21.221 -2.751 -20.404 1.00 93.44 99 GLN A CA 1
ATOM 820 C C . GLN A 1 99 ? 21.928 -3.918 -21.103 1.00 93.44 99 GLN A C 1
ATOM 822 O O . GLN A 1 99 ? 22.949 -3.709 -21.756 1.00 93.44 99 GLN A O 1
ATOM 827 N N . GLY A 1 100 ? 21.384 -5.133 -20.996 1.00 94.69 100 GLY A N 1
ATOM 828 C CA . GLY A 1 100 ? 21.896 -6.313 -21.691 1.00 94.69 100 GLY A CA 1
ATOM 829 C C . GLY A 1 100 ? 21.869 -6.135 -23.207 1.00 94.69 100 GLY A C 1
ATOM 830 O O . GLY A 1 100 ? 22.881 -6.368 -23.865 1.00 94.69 100 GLY A O 1
ATOM 831 N N . MET A 1 101 ? 20.757 -5.625 -23.745 1.00 92.88 101 MET A N 1
ATOM 832 C CA . MET A 1 101 ? 20.616 -5.319 -25.169 1.00 92.88 101 MET A CA 1
ATOM 833 C C . MET A 1 101 ? 21.633 -4.268 -25.628 1.00 92.88 101 MET A C 1
ATOM 835 O O . MET A 1 101 ? 22.319 -4.467 -26.627 1.00 92.88 101 MET A O 1
ATOM 839 N N . LYS A 1 102 ? 21.813 -3.185 -24.859 1.00 92.62 102 LYS A N 1
ATOM 840 C CA . LYS A 1 102 ? 22.828 -2.162 -25.152 1.00 92.62 102 LYS A CA 1
ATOM 841 C C . LYS A 1 102 ? 24.238 -2.759 -25.201 1.00 92.62 102 LYS A C 1
ATOM 843 O O . LYS A 1 102 ? 24.965 -2.524 -26.162 1.00 92.62 102 LYS A O 1
ATOM 848 N N . ARG A 1 103 ? 24.615 -3.575 -24.209 1.00 94.31 103 ARG A N 1
ATOM 849 C CA . ARG A 1 103 ? 25.928 -4.250 -24.178 1.00 94.31 103 ARG A CA 1
ATOM 850 C C . ARG A 1 103 ? 26.117 -5.192 -25.365 1.00 94.31 103 ARG A C 1
ATOM 852 O O . ARG A 1 103 ? 27.207 -5.240 -25.932 1.00 94.31 103 ARG A O 1
ATOM 859 N N . LEU A 1 104 ? 25.073 -5.925 -25.751 1.00 94.06 104 LEU A N 1
ATOM 860 C CA . LEU A 1 104 ? 25.108 -6.820 -26.906 1.00 94.06 104 LEU A CA 1
ATOM 861 C C . LEU A 1 104 ? 25.369 -6.038 -28.199 1.00 94.06 104 LEU A C 1
ATOM 863 O O . LEU A 1 104 ? 26.306 -6.363 -28.925 1.00 94.06 104 LEU A O 1
ATOM 867 N N . ILE A 1 105 ? 24.603 -4.971 -28.434 1.00 94.50 105 ILE A N 1
ATOM 868 C CA . ILE A 1 105 ? 24.744 -4.090 -29.600 1.00 94.50 105 ILE A CA 1
ATOM 869 C C . ILE A 1 105 ? 26.142 -3.456 -29.648 1.00 94.50 105 ILE A C 1
ATOM 871 O O . ILE A 1 105 ? 26.800 -3.495 -30.686 1.00 94.50 105 ILE A O 1
ATOM 875 N N . GLN A 1 106 ? 26.644 -2.945 -28.519 1.00 93.56 106 GLN A N 1
ATOM 876 C CA . GLN A 1 106 ? 28.008 -2.410 -28.417 1.00 93.56 106 GLN A CA 1
ATOM 877 C C . GLN A 1 106 ? 29.068 -3.468 -28.754 1.00 93.56 106 GLN A C 1
ATOM 879 O O . GLN A 1 106 ? 30.012 -3.184 -29.487 1.00 93.56 106 GLN A O 1
ATOM 884 N N . THR A 1 107 ? 28.896 -4.701 -28.270 1.00 94.88 107 THR A N 1
ATOM 885 C CA . THR A 1 107 ? 29.814 -5.813 -28.564 1.00 94.88 107 THR A CA 1
ATOM 886 C C . THR A 1 107 ? 29.810 -6.170 -30.052 1.00 94.88 107 THR A C 1
ATOM 888 O O . THR A 1 107 ? 30.865 -6.424 -30.630 1.00 94.88 107 THR A O 1
ATOM 891 N N . MET A 1 108 ? 28.637 -6.188 -30.689 1.00 94.38 108 MET A N 1
ATOM 892 C CA . MET A 1 108 ? 28.509 -6.446 -32.126 1.00 94.38 108 MET A CA 1
ATOM 893 C C . MET A 1 108 ? 29.173 -5.342 -32.960 1.00 94.38 108 MET A C 1
ATOM 895 O O . MET A 1 108 ? 29.931 -5.645 -33.881 1.00 94.38 108 MET A O 1
ATOM 899 N N . ALA A 1 109 ? 28.967 -4.076 -32.587 1.00 93.25 109 ALA A N 1
ATOM 900 C CA . ALA A 1 109 ? 29.600 -2.934 -33.243 1.00 93.25 109 ALA A CA 1
ATOM 901 C C . ALA A 1 109 ? 31.132 -2.965 -33.103 1.00 93.25 109 ALA A C 1
ATOM 903 O O . ALA A 1 109 ? 31.849 -2.759 -34.079 1.00 93.25 109 ALA A O 1
ATOM 904 N N . GLN A 1 110 ? 31.654 -3.307 -31.917 1.00 94.06 110 GLN A N 1
ATOM 905 C CA . GLN A 1 110 ? 33.098 -3.483 -31.689 1.00 94.06 110 GLN A CA 1
ATOM 906 C C . GLN A 1 110 ? 33.708 -4.605 -32.538 1.00 94.06 110 GLN A C 1
ATOM 908 O O . GLN A 1 110 ? 34.881 -4.537 -32.894 1.00 94.06 110 GLN A O 1
ATOM 913 N N . LYS A 1 111 ? 32.920 -5.626 -32.891 1.00 95.31 111 LYS A N 1
ATOM 914 C CA . LYS A 1 111 ? 33.328 -6.697 -33.812 1.00 95.31 111 LYS A CA 1
ATOM 915 C C . LYS A 1 111 ? 33.256 -6.294 -35.291 1.00 95.31 111 LYS A C 1
ATOM 917 O O . LYS A 1 111 ? 33.493 -7.137 -36.150 1.00 95.31 111 LYS A O 1
ATOM 922 N N . GLY A 1 112 ? 32.949 -5.030 -35.586 1.00 93.25 112 GLY A N 1
ATOM 923 C CA . GLY A 1 112 ? 32.927 -4.475 -36.937 1.00 93.25 112 GLY A CA 1
ATOM 924 C C . GLY A 1 112 ? 31.595 -4.624 -37.671 1.00 93.25 112 GLY A C 1
ATOM 925 O O . GLY A 1 112 ? 31.548 -4.332 -38.861 1.00 93.25 112 GLY A O 1
ATOM 926 N N . MET A 1 113 ? 30.521 -5.058 -36.998 1.00 95.25 113 MET A N 1
ATOM 927 C CA . MET A 1 113 ? 29.192 -5.112 -37.618 1.00 95.25 113 MET A CA 1
ATOM 928 C C . MET A 1 113 ? 28.628 -3.703 -37.813 1.00 95.25 113 MET A C 1
ATOM 930 O O . MET A 1 113 ? 28.733 -2.841 -36.937 1.00 95.25 113 MET A O 1
ATOM 934 N N . THR 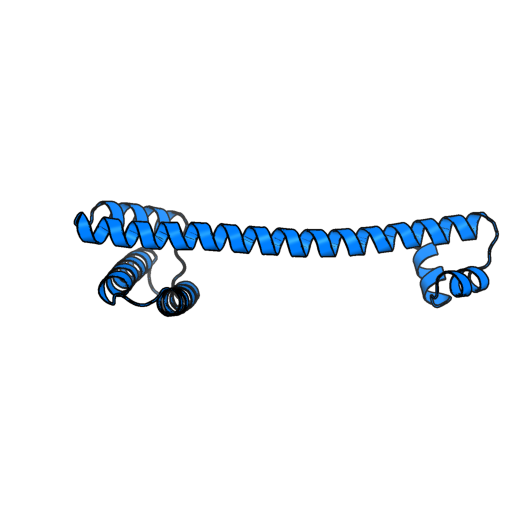A 1 114 ? 27.980 -3.480 -38.950 1.00 94.00 114 THR A N 1
ATOM 935 C CA . THR A 1 114 ? 27.281 -2.229 -39.255 1.00 94.00 114 THR A CA 1
ATOM 936 C C . THR A 1 114 ? 25.953 -2.131 -38.501 1.00 94.00 114 THR A C 1
ATOM 938 O O . THR A 1 114 ? 25.344 -3.138 -38.138 1.00 94.00 114 THR A O 1
ATOM 941 N N . ALA A 1 115 ? 25.446 -0.910 -38.302 1.00 91.62 115 ALA A N 1
ATOM 942 C CA . ALA A 1 115 ? 24.153 -0.692 -37.643 1.00 91.62 115 ALA A CA 1
ATOM 943 C C . ALA A 1 115 ? 22.993 -1.436 -38.338 1.00 91.62 115 ALA A C 1
ATOM 945 O O . ALA A 1 115 ? 22.093 -1.927 -37.662 1.00 91.62 115 ALA A O 1
ATOM 946 N N . VAL A 1 116 ? 23.050 -1.575 -39.669 1.00 94.06 116 VAL A N 1
ATOM 947 C CA . VAL A 1 116 ? 22.066 -2.315 -40.477 1.00 94.06 116 VAL A CA 1
ATOM 948 C C . VAL A 1 116 ? 22.110 -3.819 -40.189 1.00 94.06 116 VAL A C 1
ATOM 950 O O . VAL A 1 116 ? 21.066 -4.457 -40.071 1.00 94.06 116 VAL A O 1
ATOM 953 N N . GLU A 1 117 ? 23.304 -4.404 -40.072 1.00 92.75 117 GLU A N 1
ATOM 954 C CA . GLU A 1 117 ? 23.470 -5.829 -39.755 1.00 92.75 117 GLU A CA 1
ATOM 955 C C . GLU A 1 117 ? 23.012 -6.136 -38.330 1.00 92.75 117 GLU A C 1
ATOM 957 O O . GLU A 1 117 ? 22.305 -7.117 -38.110 1.00 92.75 117 GLU A O 1
ATOM 962 N N . ILE A 1 118 ? 23.347 -5.262 -37.377 1.00 94.00 118 ILE A N 1
ATOM 963 C CA . ILE A 1 118 ? 22.914 -5.391 -35.983 1.00 94.00 118 ILE A CA 1
ATOM 964 C C . ILE A 1 118 ? 21.389 -5.315 -35.896 1.00 94.00 118 ILE A C 1
ATOM 966 O O . 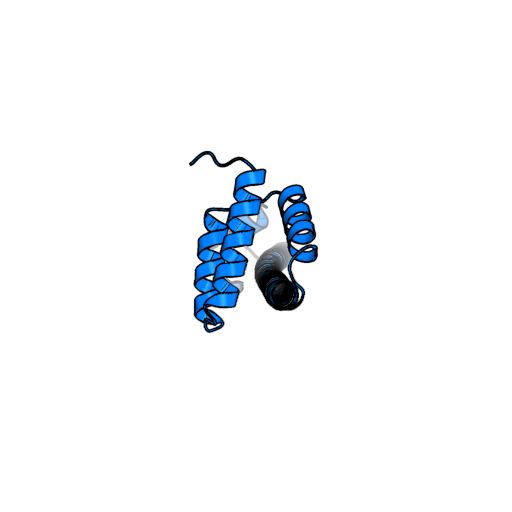ILE A 1 118 ? 20.781 -6.209 -35.317 1.00 94.00 118 ILE A O 1
ATOM 970 N N . ALA A 1 119 ? 20.772 -4.303 -36.514 1.00 94.19 119 ALA A N 1
ATOM 971 C CA . ALA A 1 119 ? 19.320 -4.114 -36.552 1.00 94.19 119 ALA A CA 1
ATOM 972 C C . ALA A 1 119 ? 18.577 -5.379 -37.014 1.00 94.19 119 ALA A C 1
ATOM 974 O O . ALA A 1 119 ? 17.611 -5.799 -36.380 1.00 94.19 119 ALA A O 1
ATOM 975 N N . ARG A 1 120 ? 19.090 -6.049 -38.056 1.00 93.56 120 ARG A N 1
ATOM 976 C CA . ARG A 1 120 ? 18.538 -7.319 -38.560 1.00 93.56 120 ARG A CA 1
ATOM 977 C C . ARG A 1 120 ? 18.687 -8.487 -37.583 1.00 93.56 120 ARG A C 1
ATOM 979 O O . ARG A 1 120 ? 17.843 -9.374 -37.592 1.00 93.56 120 ARG A O 1
ATOM 986 N N . LEU A 1 121 ? 19.757 -8.523 -36.785 1.00 92.56 121 LEU A N 1
ATOM 987 C CA . LEU A 1 121 ? 20.036 -9.620 -35.850 1.00 92.56 121 LEU A CA 1
ATOM 988 C C . LEU A 1 121 ? 19.269 -9.500 -34.532 1.00 92.56 121 LEU A C 1
ATOM 990 O O . LEU A 1 121 ? 18.910 -10.522 -33.951 1.00 92.56 121 LEU A O 1
ATOM 994 N N . VAL A 1 122 ? 19.057 -8.277 -34.041 1.00 90.06 122 VAL A N 1
ATOM 995 C CA . VAL A 1 122 ? 18.391 -8.027 -32.749 1.00 90.06 122 VAL A CA 1
ATOM 996 C C . VAL A 1 122 ? 16.933 -7.583 -32.886 1.00 90.06 122 VAL A C 1
ATOM 998 O O . VAL A 1 122 ? 16.320 -7.245 -31.878 1.00 90.06 122 VAL A O 1
ATOM 1001 N N . ASP A 1 123 ? 16.399 -7.603 -34.112 1.00 92.12 123 ASP A N 1
ATOM 1002 C CA . ASP A 1 123 ? 15.028 -7.208 -34.465 1.00 92.12 123 ASP A CA 1
ATOM 1003 C C . ASP A 1 123 ? 14.663 -5.805 -33.949 1.00 92.12 123 ASP A C 1
ATOM 1005 O O . ASP A 1 123 ? 13.669 -5.587 -33.260 1.00 92.12 123 ASP A O 1
ATOM 1009 N N . LEU A 1 124 ? 15.536 -4.839 -34.251 1.00 91.31 124 LEU A N 1
ATOM 1010 C CA . LEU A 1 124 ? 15.350 -3.423 -33.933 1.00 91.31 124 LEU A CA 1
ATOM 1011 C C . LEU A 1 124 ? 15.460 -2.585 -35.202 1.00 91.31 124 LEU A C 1
ATOM 1013 O O . LEU A 1 124 ? 16.091 -2.986 -36.179 1.00 91.31 124 LEU A O 1
ATOM 1017 N N . SER A 1 125 ? 14.906 -1.375 -35.176 1.00 93.62 125 SER A N 1
ATOM 1018 C CA . SER A 1 125 ? 15.175 -0.407 -36.238 1.00 93.62 125 SER A CA 1
ATOM 1019 C C . SER A 1 125 ? 16.633 0.068 -36.199 1.00 93.62 125 SER A C 1
ATOM 1021 O O . SER A 1 125 ? 17.271 0.139 -35.144 1.00 93.62 125 SER A O 1
ATOM 1023 N N . GLU A 1 126 ? 17.174 0.456 -37.356 1.00 92.69 126 GLU A N 1
ATOM 1024 C CA . GLU A 1 126 ? 18.520 1.036 -37.419 1.00 92.69 126 GLU A CA 1
ATOM 1025 C C . GLU A 1 126 ? 18.629 2.311 -36.559 1.00 92.69 126 GLU A C 1
ATOM 1027 O O . GLU A 1 126 ? 19.661 2.560 -35.934 1.00 92.69 126 GLU A O 1
ATOM 1032 N N . GLU A 1 127 ? 17.551 3.094 -36.468 1.00 91.94 127 GLU A N 1
ATOM 1033 C CA . GLU A 1 127 ? 17.474 4.284 -35.616 1.00 91.94 127 GLU A CA 1
ATOM 1034 C C . GLU A 1 127 ? 17.598 3.948 -34.124 1.00 91.94 127 GLU A C 1
ATOM 1036 O O . GLU A 1 127 ? 18.310 4.640 -33.395 1.00 91.94 127 GLU A O 1
ATOM 1041 N N . GLU A 1 128 ? 16.947 2.879 -33.657 1.00 90.56 128 GLU A N 1
ATOM 1042 C CA . GLU A 1 128 ? 17.047 2.412 -32.269 1.00 90.56 128 GLU A CA 1
ATOM 1043 C C . GLU A 1 128 ? 18.442 1.881 -31.947 1.00 90.56 128 GLU A C 1
ATOM 1045 O O . GLU A 1 128 ? 18.989 2.200 -30.890 1.00 90.56 128 GLU A O 1
ATOM 1050 N N . VAL A 1 129 ? 19.05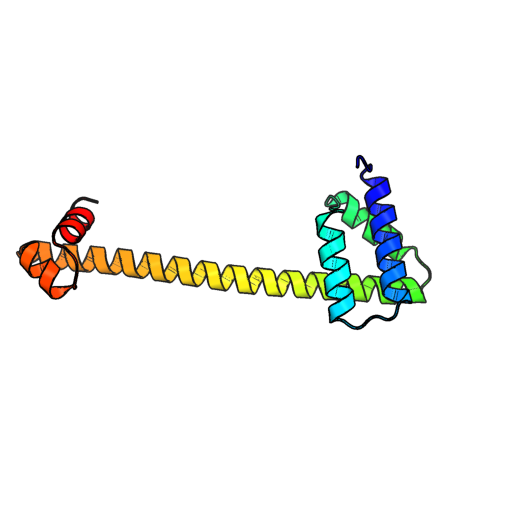4 1.135 -32.870 1.00 92.31 129 VAL A N 1
ATOM 1051 C CA . VAL A 1 129 ? 20.444 0.674 -32.740 1.00 92.31 129 VAL A CA 1
ATOM 1052 C C . VAL A 1 129 ? 21.398 1.865 -32.636 1.00 92.31 129 VAL A C 1
ATOM 1054 O O . VAL A 1 129 ? 22.226 1.910 -31.726 1.00 92.31 129 VAL A O 1
ATOM 1057 N N . ARG A 1 130 ? 21.256 2.870 -33.512 1.00 90.38 130 ARG A N 1
ATOM 1058 C CA . ARG A 1 130 ? 22.070 4.097 -33.468 1.00 90.38 130 ARG A CA 1
ATOM 1059 C C . ARG A 1 130 ? 21.864 4.870 -32.167 1.00 90.38 130 ARG A C 1
ATOM 1061 O O . ARG A 1 130 ? 22.845 5.308 -31.575 1.00 90.38 130 ARG A O 1
ATOM 1068 N N . ARG A 1 131 ? 20.623 4.978 -31.681 1.00 91.25 131 ARG A N 1
ATOM 1069 C CA . ARG A 1 131 ? 20.302 5.623 -30.397 1.00 91.25 131 ARG A CA 1
ATOM 1070 C C . ARG A 1 131 ? 20.993 4.924 -29.227 1.00 91.25 131 ARG A C 1
ATOM 1072 O O . ARG A 1 131 ? 21.636 5.582 -28.416 1.00 91.25 131 ARG A O 1
ATOM 1079 N N . LEU A 1 132 ? 20.914 3.594 -29.174 1.00 88.88 132 LEU A N 1
ATOM 1080 C CA . LEU A 1 132 ? 21.541 2.782 -28.125 1.00 88.88 132 LEU A CA 1
ATOM 1081 C C . LEU A 1 132 ? 23.077 2.806 -28.171 1.00 88.88 132 LEU A C 1
ATOM 1083 O O . LEU A 1 132 ? 23.707 2.587 -27.138 1.00 88.88 132 LEU A O 1
ATOM 1087 N N . LEU A 1 133 ? 23.671 3.066 -29.339 1.00 86.81 133 LEU A N 1
ATOM 1088 C CA . LEU A 1 133 ? 25.114 3.271 -29.503 1.00 86.81 133 LEU A CA 1
ATOM 1089 C C . LEU A 1 133 ? 25.566 4.704 -29.173 1.00 86.81 133 LEU A C 1
ATOM 1091 O O . LEU A 1 133 ? 26.731 4.892 -28.835 1.00 86.81 133 LEU A O 1
ATOM 1095 N N . SER A 1 134 ? 24.675 5.697 -29.294 1.00 81.69 134 SER A N 1
ATOM 1096 C CA . SER A 1 134 ? 24.962 7.112 -29.001 1.00 81.69 134 SER A CA 1
ATOM 1097 C C . SER A 1 134 ? 24.768 7.513 -27.534 1.00 81.69 134 SER A C 1
ATOM 1099 O O . SER A 1 134 ? 25.317 8.527 -27.109 1.00 81.69 134 SER A O 1
ATOM 1101 N N . GLU A 1 135 ? 23.975 6.744 -26.779 1.00 68.62 135 GLU A N 1
ATOM 1102 C CA . GLU A 1 135 ? 23.847 6.839 -25.312 1.00 68.62 135 GLU A CA 1
ATOM 1103 C C . GLU A 1 135 ? 25.033 6.185 -24.596 1.00 68.62 135 GLU A C 1
ATOM 1105 O O . GLU A 1 135 ? 25.241 6.458 -23.396 1.00 68.62 135 GLU A O 1
#

Foldseek 3Di:
DDDDLVRLLVVVLVVLLVLLVVPDDPVVSVVSVVVSCVPRPHDPVSVVVSLVVLVVDDPVSSVSSVVVVVVVVVVVVVVVVVVVVVVVVVVVVVVVVLVVLLVVLVVCVVVVDDLVRSCVVVVHDSVVSVVSVVD

Solvent-accessible surface area (backbone atoms only — not comparable to full-atom values): 7574 Å² total; per-residue (Å²): 132,93,69,51,69,69,55,46,32,52,51,52,51,55,49,47,53,50,54,64,72,65,69,58,56,71,68,58,47,49,52,52,51,56,57,47,50,73,78,56,74,69,53,75,67,35,49,55,48,41,54,54,56,45,70,72,42,61,71,76,62,26,53,55,44,49,51,50,53,53,53,51,52,54,48,51,52,49,53,52,49,53,52,50,48,52,53,50,50,54,52,49,51,54,50,49,50,52,51,51,51,39,52,50,53,51,52,44,43,75,72,68,49,48,54,66,58,48,14,70,74,73,76,46,52,48,68,57,45,49,49,55,70,73,108

Secondary structure (DSSP, 8-state):
----HHHHHHHHHHHHHHHHHTT--HHHHHHHHHHHHHH-PPPHHHHHHHHHHHHTS-HHHHHHHHHHHHHHHHHHHHHHHHHHHHHHHHHHHHHHHHHHHHHHHHHHHHTT--HHHHHHHHT--HHHHHHHHH-

Sequence (135 aa):
MGYTEREKVELKKEFLRMLVRLELDEARQRLLLGFFETYVKLTEEGEQQLQSEVKAMETKEREKVLELIISYEQKGKKEGMEEGWKRGLEQGMKQGMKQGMKRLIQTMAQKGMTAVEIARLVDLSEEEVRRLLSE

Radius of gyration: 27.19 Å; Cα contacts (8 Å, |Δi|>4): 60; chains: 1; bounding box: 56×31×68 Å

Mean predicted aligned error: 6.69 Å

pLDDT: mean 91.73, std 5.16, range [57.19, 98.12]